Protein AF-A0A401PC17-F1 (afdb_monomer_lite)

pLDDT: mean 87.7, std 9.17, range [56.91, 97.5]

Radius of gyration: 22.23 Å; chains: 1; bounding box: 44×30×78 Å

Structure (mmCIF, N/CA/C/O backbone):
data_AF-A0A401PC17-F1
#
_entry.id   AF-A0A401PC17-F1
#
loop_
_atom_site.group_PDB
_atom_site.id
_atom_site.type_symbol
_atom_site.label_atom_id
_atom_site.label_alt_id
_atom_site.label_comp_id
_atom_site.label_asym_id
_atom_site.label_entity_id
_atom_site.label_seq_id
_atom_site.pdbx_PDB_ins_code
_atom_site.Cartn_x
_atom_site.Cartn_y
_atom_site.Cartn_z
_atom_site.occupancy
_atom_site.B_iso_or_equiv
_atom_site.auth_seq_id
_atom_site.auth_comp_id
_atom_site.auth_asym_id
_atom_site.auth_atom_id
_atom_site.pdbx_PDB_model_num
ATOM 1 N N . MET A 1 1 ? -4.949 -17.354 -41.612 1.00 58.88 1 MET A N 1
ATOM 2 C CA . MET A 1 1 ? -4.148 -16.242 -41.057 1.00 58.88 1 MET A CA 1
ATOM 3 C C . MET A 1 1 ? -4.735 -15.861 -39.714 1.00 58.88 1 MET A C 1
ATOM 5 O O . MET A 1 1 ? -5.923 -15.567 -39.653 1.00 58.88 1 MET A O 1
ATOM 9 N N . THR A 1 2 ? -3.950 -15.924 -38.644 1.00 68.44 2 THR A N 1
ATOM 10 C CA . THR A 1 2 ? -4.380 -15.470 -37.317 1.00 68.44 2 THR A CA 1
ATOM 11 C C . THR A 1 2 ? -4.527 -13.951 -37.346 1.00 68.44 2 THR A C 1
ATOM 13 O O . THR A 1 2 ? -3.615 -13.240 -37.763 1.00 68.44 2 THR A O 1
ATOM 16 N N . LYS A 1 3 ? -5.700 -13.446 -36.965 1.00 77.06 3 LYS A N 1
ATOM 17 C CA . LYS A 1 3 ? -5.995 -12.012 -36.955 1.00 77.06 3 LYS A CA 1
ATOM 18 C C . LYS A 1 3 ? -5.429 -11.415 -35.666 1.00 77.06 3 LYS A C 1
ATOM 20 O O . LYS A 1 3 ? -5.945 -11.698 -34.590 1.00 77.06 3 LYS A O 1
ATOM 25 N N . PHE A 1 4 ? -4.364 -10.626 -35.767 1.00 85.50 4 PHE A N 1
ATOM 26 C CA . PHE A 1 4 ? -3.814 -9.901 -34.620 1.00 85.50 4 PHE A CA 1
ATOM 27 C C . PHE A 1 4 ? -4.665 -8.663 -34.322 1.00 85.50 4 PHE A C 1
ATOM 29 O O . PHE A 1 4 ? -5.110 -7.973 -35.240 1.00 85.50 4 PHE A O 1
ATOM 36 N N . MET A 1 5 ? -4.903 -8.389 -33.038 1.00 85.00 5 MET A N 1
ATOM 37 C CA . MET A 1 5 ? -5.663 -7.230 -32.571 1.00 85.00 5 MET A CA 1
ATOM 38 C C . MET A 1 5 ? -4.830 -6.467 -31.545 1.00 85.00 5 MET A C 1
ATOM 40 O O . MET A 1 5 ? -4.455 -7.021 -30.514 1.00 85.00 5 MET A O 1
ATOM 44 N N . ILE A 1 6 ? -4.544 -5.200 -31.836 1.00 89.81 6 ILE A N 1
ATOM 45 C CA . ILE A 1 6 ? -3.840 -4.300 -30.921 1.00 89.81 6 ILE A CA 1
ATOM 46 C C . ILE A 1 6 ? -4.887 -3.592 -30.061 1.00 89.81 6 ILE A C 1
ATOM 48 O O . ILE A 1 6 ? -5.867 -3.061 -30.584 1.00 89.81 6 ILE A O 1
ATOM 52 N N . ARG A 1 7 ? -4.681 -3.586 -28.743 1.00 93.50 7 ARG A N 1
ATOM 53 C CA . ARG A 1 7 ? -5.535 -2.892 -27.770 1.00 93.50 7 ARG A CA 1
ATOM 54 C C . ARG A 1 7 ? -4.689 -2.180 -26.722 1.00 93.50 7 ARG A C 1
ATOM 56 O O . ARG A 1 7 ? -3.507 -2.479 -26.570 1.00 93.50 7 ARG A O 1
ATOM 63 N N . ASN A 1 8 ? -5.321 -1.291 -25.958 1.00 87.62 8 ASN A N 1
ATOM 64 C CA . ASN A 1 8 ? -4.691 -0.693 -24.786 1.00 87.62 8 ASN A CA 1
ATOM 65 C C . ASN A 1 8 ? -4.266 -1.776 -23.786 1.00 87.62 8 ASN A C 1
ATOM 67 O O . ASN A 1 8 ? -5.008 -2.737 -23.538 1.00 87.62 8 ASN A O 1
ATOM 71 N N . ALA A 1 9 ? -3.080 -1.586 -23.211 1.00 81.31 9 ALA A N 1
ATOM 72 C CA . ALA A 1 9 ? -2.585 -2.416 -22.130 1.00 81.31 9 ALA A CA 1
ATOM 73 C C . ALA A 1 9 ? -3.346 -2.119 -20.830 1.00 81.31 9 ALA A C 1
ATOM 75 O O . ALA A 1 9 ? -3.757 -0.992 -20.549 1.00 81.31 9 ALA A O 1
ATOM 76 N N . THR A 1 10 ? -3.519 -3.158 -20.035 1.00 81.69 10 THR A N 1
ATOM 77 C CA . THR A 1 10 ? -4.159 -3.180 -18.727 1.00 81.69 10 THR A CA 1
ATOM 78 C C . THR A 1 10 ? -3.173 -3.756 -17.717 1.00 81.69 10 THR A C 1
ATOM 80 O O . THR A 1 10 ? -2.150 -4.332 -18.088 1.00 81.69 10 THR A O 1
ATOM 83 N N . SER A 1 11 ? -3.480 -3.660 -16.424 1.00 77.06 11 SER A N 1
ATOM 84 C CA . SER A 1 11 ? -2.655 -4.278 -15.378 1.00 77.06 11 SER A CA 1
ATOM 85 C C . SER A 1 11 ? -2.493 -5.798 -15.537 1.00 77.06 11 SER A C 1
ATOM 87 O O . SER A 1 11 ? -1.533 -6.353 -15.011 1.00 77.06 11 SER A O 1
ATOM 89 N N . ALA A 1 12 ? -3.388 -6.471 -16.273 1.00 79.62 12 ALA A N 1
ATOM 90 C CA . ALA A 1 12 ? -3.284 -7.901 -16.565 1.00 79.62 12 ALA A CA 1
ATOM 91 C C . ALA A 1 12 ? -2.131 -8.227 -17.528 1.00 79.62 12 ALA A C 1
ATOM 93 O O . ALA A 1 12 ? -1.583 -9.323 -17.479 1.00 79.62 12 ALA A O 1
ATOM 94 N N . ASP A 1 13 ? -1.715 -7.263 -18.350 1.00 85.69 13 ASP A N 1
ATOM 95 C CA . ASP A 1 13 ? -0.644 -7.457 -19.329 1.00 85.69 13 ASP A CA 1
ATOM 96 C C . ASP A 1 13 ? 0.753 -7.384 -18.674 1.00 85.69 13 ASP A C 1
ATOM 98 O O . ASP A 1 13 ? 1.759 -7.722 -19.294 1.00 85.69 13 ASP A O 1
ATOM 102 N N . CYS A 1 14 ? 0.849 -6.970 -17.402 1.00 84.19 14 CYS A N 1
ATOM 103 C CA . CYS A 1 14 ? 2.125 -6.775 -16.710 1.00 84.19 14 CYS A CA 1
ATOM 104 C C . CYS A 1 14 ? 2.958 -8.060 -16.570 1.00 84.19 14 CYS A C 1
ATOM 106 O O . CYS A 1 14 ? 4.184 -7.973 -16.626 1.00 84.19 14 CYS A O 1
ATOM 108 N N . ALA A 1 15 ? 2.327 -9.226 -16.402 1.00 81.25 15 ALA A N 1
ATOM 109 C CA . ALA A 1 15 ? 3.031 -10.505 -16.274 1.00 81.25 15 ALA A CA 1
ATOM 110 C C . ALA A 1 15 ? 3.691 -10.915 -17.600 1.00 81.25 15 ALA A C 1
ATOM 112 O O . ALA A 1 15 ? 4.881 -11.232 -17.640 1.00 81.25 15 ALA A O 1
ATOM 113 N N . ASP A 1 16 ? 2.940 -10.820 -18.700 1.00 86.94 16 ASP A N 1
ATOM 114 C CA . ASP A 1 16 ? 3.437 -11.121 -20.042 1.00 86.94 16 ASP A CA 1
ATOM 115 C C . ASP A 1 16 ? 4.518 -10.136 -20.489 1.00 86.94 16 ASP A C 1
ATOM 117 O O . ASP A 1 16 ? 5.535 -10.545 -21.049 1.00 86.94 16 ASP A O 1
ATOM 121 N N . LEU A 1 17 ? 4.351 -8.850 -20.171 1.00 85.19 17 LEU A N 1
ATOM 122 C CA . LEU A 1 17 ? 5.372 -7.834 -20.418 1.00 85.19 17 LEU A CA 1
ATOM 123 C C . LEU A 1 17 ? 6.636 -8.093 -19.592 1.00 85.19 17 LEU A C 1
ATOM 125 O O . LEU A 1 17 ? 7.740 -8.009 -20.126 1.00 85.19 17 LEU A O 1
ATOM 129 N N . LEU A 1 18 ? 6.505 -8.449 -18.308 1.00 87.94 18 LEU A N 1
ATOM 130 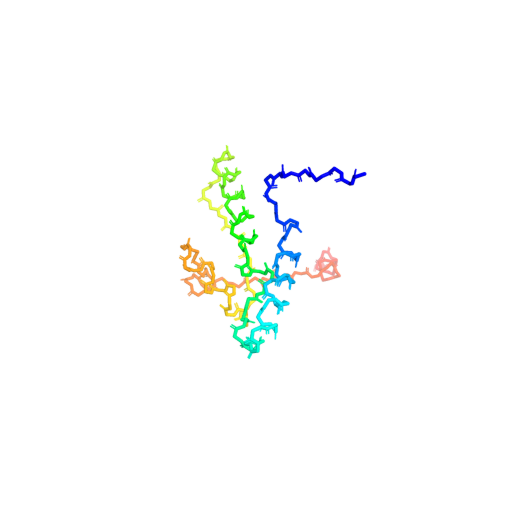C CA . LEU A 1 18 ? 7.662 -8.775 -17.474 1.00 87.94 18 LEU A CA 1
ATOM 131 C C . LEU A 1 18 ? 8.399 -10.012 -17.988 1.00 87.94 18 LEU A C 1
ATOM 133 O O . LEU A 1 18 ? 9.631 -10.031 -17.991 1.00 87.94 18 LEU A O 1
ATOM 137 N N . ARG A 1 19 ? 7.656 -11.038 -18.411 1.00 88.00 19 ARG A N 1
ATOM 138 C CA . ARG A 1 19 ? 8.213 -12.251 -19.010 1.00 88.00 19 ARG A CA 1
ATOM 139 C C . ARG A 1 19 ? 8.984 -11.915 -20.282 1.00 88.00 19 ARG A C 1
ATOM 141 O O . ARG A 1 19 ? 10.150 -12.283 -20.375 1.00 88.00 19 ARG A O 1
ATOM 148 N N . LEU A 1 20 ? 8.384 -11.144 -21.190 1.00 90.12 20 LEU A N 1
ATOM 149 C CA . LEU A 1 20 ? 9.035 -10.705 -22.424 1.00 90.12 20 LEU A CA 1
ATOM 150 C C . LEU A 1 20 ? 10.335 -9.937 -22.139 1.00 90.12 20 LEU A C 1
ATOM 152 O O . LEU A 1 20 ? 11.366 -10.218 -22.742 1.00 90.12 20 LEU A O 1
ATOM 156 N N . ILE A 1 21 ? 10.315 -9.007 -21.179 1.00 87.50 21 ILE A N 1
ATOM 157 C CA . ILE A 1 21 ? 11.500 -8.235 -20.770 1.00 87.50 21 ILE A CA 1
ATOM 158 C C . ILE A 1 21 ? 12.610 -9.156 -20.239 1.00 87.50 21 ILE A C 1
ATOM 160 O O . ILE A 1 21 ? 13.781 -8.964 -20.564 1.00 87.50 21 ILE A O 1
ATOM 164 N N . LYS A 1 22 ? 12.263 -10.168 -19.434 1.00 86.06 22 LYS A N 1
ATOM 165 C CA . LYS A 1 22 ? 13.231 -11.145 -18.907 1.00 86.06 22 LYS A CA 1
ATOM 166 C C . LYS A 1 22 ? 13.796 -12.058 -19.996 1.00 86.06 22 LYS A C 1
ATOM 168 O O . LYS A 1 22 ? 14.988 -12.360 -19.970 1.00 86.06 22 LYS A O 1
ATOM 173 N N . GLU A 1 23 ? 12.964 -12.489 -20.939 1.00 90.62 23 GLU A N 1
ATOM 174 C CA . GLU A 1 23 ? 13.378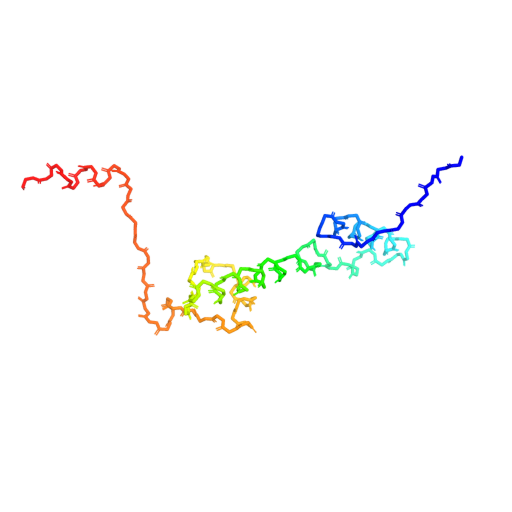 -13.309 -22.083 1.00 90.62 23 GLU A CA 1
ATOM 175 C C . GLU A 1 23 ? 14.353 -12.543 -22.984 1.00 90.62 23 GLU A C 1
ATOM 177 O O . GLU A 1 23 ? 15.423 -13.061 -23.298 1.00 90.62 23 GLU A O 1
ATOM 182 N N . LEU A 1 24 ? 14.050 -11.280 -23.307 1.00 92.00 24 LEU A N 1
ATOM 183 C CA . LEU A 1 24 ? 14.940 -10.407 -24.080 1.00 92.00 24 LEU A CA 1
ATOM 184 C C . LEU A 1 24 ? 16.276 -10.168 -23.368 1.00 92.00 24 LEU A C 1
ATOM 186 O O . LEU A 1 24 ? 17.333 -10.334 -23.969 1.00 92.00 24 LEU A O 1
ATOM 190 N N . ALA A 1 25 ? 16.250 -9.860 -22.069 1.00 88.69 25 ALA A N 1
ATOM 191 C CA . ALA A 1 25 ? 17.479 -9.685 -21.299 1.00 88.69 25 ALA A CA 1
ATOM 192 C C . ALA A 1 25 ? 18.328 -10.964 -21.247 1.00 88.69 25 ALA A C 1
ATOM 194 O O . ALA A 1 25 ? 19.553 -10.893 -21.213 1.00 88.69 25 ALA A O 1
ATOM 195 N N . SER A 1 26 ? 17.694 -12.137 -21.248 1.00 88.62 26 SER A N 1
ATOM 196 C CA . SER A 1 26 ? 18.405 -13.418 -21.301 1.00 88.62 26 SER A CA 1
ATOM 197 C C . SER A 1 26 ? 19.038 -13.652 -22.672 1.00 88.62 26 SER A C 1
ATOM 199 O O . SER A 1 26 ? 20.183 -14.091 -22.738 1.00 88.62 26 SER A O 1
ATOM 201 N N . TYR A 1 27 ? 18.332 -13.306 -23.753 1.00 91.88 27 TYR A N 1
ATOM 202 C CA . TYR A 1 27 ? 18.849 -13.383 -25.121 1.00 91.88 27 TYR A CA 1
ATOM 203 C C . TYR A 1 27 ? 20.092 -12.501 -25.323 1.00 91.88 27 TYR A C 1
ATOM 205 O O . TYR A 1 27 ? 21.056 -12.930 -25.951 1.00 91.88 27 TYR A O 1
ATOM 213 N N . GLU A 1 28 ? 20.117 -11.312 -24.719 1.00 91.75 28 GLU A N 1
ATOM 214 C CA . GLU A 1 28 ? 21.271 -10.400 -24.758 1.00 91.75 28 GLU A CA 1
ATOM 215 C C . GLU A 1 28 ? 22.356 -10.717 -23.709 1.00 91.75 28 GLU A C 1
ATOM 217 O O . GLU A 1 28 ? 23.305 -9.957 -23.539 1.00 91.75 28 GLU A O 1
ATOM 222 N N . ASN A 1 29 ? 22.248 -11.850 -23.005 1.00 88.94 29 ASN A N 1
ATOM 223 C CA . ASN A 1 29 ? 23.186 -12.288 -21.965 1.00 88.94 29 ASN A CA 1
ATOM 224 C C . ASN A 1 29 ? 23.302 -11.314 -20.767 1.00 88.94 29 ASN A C 1
ATOM 226 O O . ASN A 1 29 ? 24.324 -11.221 -20.088 1.00 88.94 29 ASN A O 1
ATOM 230 N N . MET A 1 30 ? 22.213 -10.597 -20.482 1.00 86.75 30 MET A N 1
ATOM 231 C CA . MET A 1 30 ? 22.062 -9.605 -19.413 1.00 86.75 30 MET A CA 1
ATOM 232 C C . MET A 1 30 ? 20.984 -10.012 -18.390 1.00 86.75 30 MET A C 1
ATOM 234 O O . MET A 1 30 ? 20.353 -9.160 -17.766 1.00 86.75 30 MET A O 1
ATOM 238 N N . ALA A 1 31 ? 20.758 -11.312 -18.170 1.00 75.31 31 ALA A N 1
ATOM 239 C CA . ALA A 1 31 ? 19.661 -11.820 -17.330 1.00 75.31 31 ALA A CA 1
ATOM 240 C C . ALA A 1 31 ? 19.635 -11.233 -15.899 1.00 75.31 31 ALA A C 1
ATOM 242 O O . ALA A 1 31 ? 18.570 -10.951 -15.350 1.00 75.31 31 ALA A O 1
ATOM 243 N N . ASN A 1 32 ? 20.807 -10.968 -15.312 1.00 80.50 32 ASN A N 1
ATOM 244 C CA . ASN A 1 32 ? 20.934 -10.396 -13.964 1.00 80.50 32 ASN A CA 1
ATOM 245 C C . ASN A 1 32 ? 20.689 -8.876 -13.900 1.00 80.50 32 ASN A C 1
ATOM 247 O O . ASN A 1 32 ? 20.646 -8.302 -12.809 1.00 80.50 32 ASN A O 1
ATOM 251 N N . ALA A 1 33 ? 20.524 -8.206 -15.043 1.00 77.00 33 ALA A N 1
ATOM 252 C CA . ALA A 1 33 ? 20.243 -6.774 -15.099 1.00 77.00 33 ALA A CA 1
ATOM 253 C C . ALA A 1 33 ? 18.768 -6.451 -14.790 1.00 77.00 33 ALA A C 1
ATOM 255 O O . ALA A 1 33 ? 18.454 -5.335 -14.367 1.00 77.00 33 ALA A O 1
ATOM 256 N N . VAL A 1 34 ? 17.850 -7.418 -14.936 1.00 77.94 34 VAL A N 1
ATOM 257 C CA . VAL A 1 34 ? 16.410 -7.194 -14.729 1.00 77.94 34 VAL A CA 1
ATOM 258 C C . VAL A 1 34 ? 16.035 -7.378 -13.260 1.00 77.94 34 VAL A C 1
ATOM 260 O O . VAL A 1 34 ? 15.700 -8.468 -12.804 1.00 77.94 34 VAL A O 1
ATOM 263 N N . LYS A 1 35 ? 16.018 -6.269 -12.514 1.00 77.62 35 LYS A N 1
ATOM 264 C CA . LYS A 1 35 ? 15.519 -6.219 -11.123 1.00 77.62 35 LYS A CA 1
ATOM 265 C C . LYS A 1 35 ? 14.007 -5.965 -11.018 1.00 77.62 35 LYS A C 1
ATOM 267 O O . LYS A 1 35 ? 13.482 -5.819 -9.914 1.00 77.62 35 LYS A O 1
ATOM 272 N N . LEU A 1 36 ? 13.304 -5.866 -12.151 1.00 76.00 36 LEU A N 1
ATOM 273 C CA . LEU A 1 36 ? 11.864 -5.614 -12.174 1.00 76.00 36 LEU A CA 1
ATOM 274 C C . LEU A 1 36 ? 11.069 -6.789 -11.596 1.00 76.00 36 LEU A C 1
ATOM 276 O O . LEU A 1 36 ? 11.333 -7.964 -11.852 1.00 76.00 36 LEU A O 1
ATOM 280 N N . THR A 1 37 ? 10.027 -6.429 -10.859 1.00 71.75 37 THR A N 1
ATOM 281 C CA . THR A 1 37 ? 8.970 -7.329 -10.397 1.00 71.75 37 THR A CA 1
ATOM 282 C C . THR A 1 37 ? 7.643 -6.832 -10.955 1.00 71.75 37 THR A C 1
ATOM 284 O O . THR A 1 37 ? 7.532 -5.663 -11.323 1.00 71.75 37 THR A O 1
ATOM 287 N N . GLU A 1 38 ? 6.611 -7.672 -10.969 1.00 62.00 38 GLU A N 1
ATOM 288 C CA . GLU A 1 38 ? 5.263 -7.270 -11.408 1.00 62.00 38 GLU A CA 1
ATOM 289 C C . GLU A 1 38 ? 4.730 -6.061 -10.613 1.00 62.00 38 GLU A C 1
ATOM 291 O O . GLU A 1 38 ? 4.022 -5.213 -11.148 1.00 62.00 38 GLU A O 1
ATOM 296 N N . LYS A 1 39 ? 5.169 -5.893 -9.356 1.00 63.38 39 LYS A N 1
ATOM 297 C CA . LYS A 1 39 ? 4.891 -4.700 -8.535 1.00 63.38 39 LYS A CA 1
ATOM 298 C C . LYS A 1 39 ? 5.584 -3.429 -9.042 1.00 63.38 39 LYS A C 1
ATOM 300 O O . LYS A 1 39 ? 5.042 -2.339 -8.871 1.00 63.38 39 LYS A O 1
ATOM 305 N N . GLY A 1 40 ? 6.757 -3.554 -9.662 1.00 64.12 40 GLY A N 1
ATOM 306 C CA . GLY A 1 40 ? 7.484 -2.450 -10.295 1.00 64.12 40 GLY A CA 1
ATOM 307 C C . GLY A 1 40 ? 6.802 -1.903 -11.553 1.00 64.12 40 GLY A C 1
ATOM 308 O O . GLY A 1 40 ? 7.064 -0.766 -11.926 1.00 64.12 40 GLY A O 1
ATOM 309 N N . LEU A 1 41 ? 5.882 -2.660 -12.162 1.00 69.50 41 LEU A N 1
ATOM 310 C CA . LEU A 1 41 ? 5.144 -2.249 -13.364 1.00 69.50 41 LEU A CA 1
ATOM 311 C C . LEU A 1 41 ? 3.982 -1.268 -13.097 1.00 69.50 41 LEU A C 1
ATOM 313 O O . LEU A 1 41 ? 3.323 -0.837 -14.035 1.00 69.50 41 LEU A O 1
ATOM 317 N N . GLY A 1 42 ? 3.751 -0.850 -11.843 1.00 67.81 42 GLY A N 1
ATOM 318 C CA . GLY A 1 42 ? 2.933 0.338 -11.536 1.00 67.81 42 GLY A CA 1
ATOM 319 C C . GLY A 1 42 ? 1.490 0.087 -11.088 1.00 67.81 42 GLY A C 1
ATOM 320 O O . GLY A 1 42 ? 0.787 1.041 -10.754 1.00 67.81 42 GLY A O 1
ATOM 321 N N . ILE A 1 43 ? 1.060 -1.170 -10.971 1.00 71.75 43 ILE A N 1
ATOM 322 C CA . ILE A 1 43 ? -0.316 -1.537 -10.581 1.00 71.75 43 ILE A CA 1
ATOM 323 C C . ILE A 1 43 ? -0.706 -0.943 -9.217 1.00 71.75 43 ILE A C 1
ATOM 325 O O . ILE A 1 43 ? -1.787 -0.376 -9.066 1.00 71.75 43 ILE A O 1
ATOM 329 N N . GLY A 1 44 ? 0.190 -1.014 -8.226 1.00 76.38 44 GLY A N 1
ATOM 330 C CA . GLY A 1 44 ? -0.074 -0.469 -6.888 1.00 76.38 44 GLY A CA 1
ATOM 331 C C . GLY A 1 44 ? -0.335 1.041 -6.890 1.00 76.38 44 GLY A C 1
ATOM 332 O O . GLY A 1 44 ? -1.153 1.528 -6.113 1.00 76.38 44 GLY A O 1
ATOM 333 N N . SER A 1 45 ? 0.303 1.772 -7.809 1.00 81.06 45 SER A N 1
ATOM 334 C CA . SER A 1 45 ? 0.089 3.212 -7.963 1.00 81.06 45 SER A CA 1
ATOM 335 C C . SER A 1 45 ? -1.270 3.524 -8.582 1.00 81.06 45 SER A C 1
ATOM 337 O O . SER A 1 45 ? -1.923 4.459 -8.126 1.00 81.06 45 SER A O 1
ATOM 339 N N . GLU A 1 46 ? -1.727 2.738 -9.562 1.00 81.81 46 GLU A N 1
ATOM 340 C CA . GLU A 1 46 ? -3.043 2.957 -10.175 1.00 81.81 46 GLU A CA 1
ATOM 341 C C . GLU A 1 46 ? -4.181 2.610 -9.207 1.00 81.81 46 GLU A C 1
ATOM 343 O O . GLU A 1 46 ? -5.165 3.344 -9.124 1.00 81.81 46 GLU A O 1
ATOM 348 N N . ILE A 1 47 ? -4.013 1.562 -8.392 1.00 81.94 47 ILE A N 1
ATOM 349 C CA . ILE A 1 47 ? -4.952 1.238 -7.309 1.00 81.94 47 ILE A CA 1
ATOM 350 C C . ILE A 1 47 ? -5.040 2.402 -6.323 1.00 81.94 47 ILE A C 1
ATOM 352 O O . ILE A 1 47 ? -6.135 2.895 -6.053 1.00 81.94 47 ILE A O 1
ATOM 356 N N . LEU A 1 48 ? -3.899 2.871 -5.806 1.00 89.69 48 LEU A N 1
ATOM 357 C CA . LEU A 1 48 ? -3.891 3.944 -4.813 1.00 89.69 48 LEU A CA 1
ATOM 358 C C . LEU A 1 48 ? -4.519 5.226 -5.377 1.00 89.69 48 LEU A C 1
ATOM 360 O O . LEU A 1 48 ? -5.364 5.833 -4.726 1.00 89.69 48 LEU A O 1
ATOM 364 N N . LYS A 1 49 ? -4.190 5.579 -6.624 1.00 90.06 49 LYS A N 1
ATOM 365 C CA . LYS A 1 49 ? -4.795 6.699 -7.355 1.00 90.06 49 LYS A CA 1
ATOM 366 C C . LYS A 1 49 ? -6.310 6.549 -7.483 1.00 90.06 49 LYS A C 1
ATOM 368 O O . LYS A 1 49 ? -7.035 7.508 -7.220 1.00 90.06 49 LYS A O 1
ATOM 373 N N . ARG A 1 50 ? -6.807 5.365 -7.859 1.00 91.12 50 ARG A N 1
ATOM 374 C CA . ARG A 1 50 ? -8.248 5.121 -7.997 1.00 91.12 50 ARG A CA 1
ATOM 375 C C . ARG A 1 50 ? -8.973 5.251 -6.660 1.00 91.12 50 ARG A C 1
ATOM 377 O O . ARG A 1 50 ? -10.030 5.874 -6.613 1.00 91.12 50 ARG A O 1
ATOM 384 N N . ILE A 1 51 ? -8.399 4.727 -5.577 1.00 91.06 51 ILE A N 1
ATOM 385 C CA . ILE A 1 51 ? -8.968 4.877 -4.230 1.00 91.06 51 ILE A CA 1
ATOM 386 C C . ILE A 1 51 ? -8.983 6.357 -3.826 1.00 91.06 51 ILE A C 1
ATOM 388 O O . ILE A 1 51 ? -10.003 6.835 -3.339 1.00 91.06 51 ILE A O 1
ATOM 392 N N . SER A 1 52 ? -7.911 7.114 -4.082 1.00 94.88 52 SER A N 1
ATOM 393 C CA . SER A 1 52 ? -7.873 8.557 -3.801 1.00 94.88 52 SER A CA 1
ATOM 394 C C . SER A 1 52 ? -8.941 9.341 -4.571 1.00 94.88 52 SER A C 1
ATOM 396 O O . SER A 1 52 ? -9.581 10.215 -3.993 1.00 94.88 52 SER A O 1
ATOM 398 N N . GLN A 1 53 ? -9.189 9.012 -5.845 1.00 94.62 53 GLN A N 1
ATOM 399 C CA . GLN A 1 53 ? -10.276 9.622 -6.624 1.00 94.62 53 GLN A CA 1
ATOM 400 C C . GLN A 1 53 ? -11.641 9.368 -5.978 1.00 94.62 53 GLN A C 1
ATOM 402 O O . GLN A 1 53 ? -12.420 10.303 -5.802 1.00 94.62 53 GLN A O 1
ATOM 407 N N . ILE A 1 54 ? -11.911 8.116 -5.597 1.00 92.94 54 ILE A N 1
ATOM 408 C CA . ILE A 1 54 ? -13.160 7.731 -4.930 1.00 92.94 54 ILE A CA 1
ATOM 409 C C . ILE A 1 54 ? -13.287 8.457 -3.584 1.00 92.94 54 ILE A C 1
ATOM 411 O O . ILE A 1 54 ? -14.355 8.979 -3.278 1.00 92.94 54 ILE A O 1
ATOM 415 N N . ALA A 1 55 ? -12.211 8.549 -2.801 1.00 96.12 55 ALA A N 1
ATOM 416 C CA . ALA A 1 55 ? -12.209 9.241 -1.514 1.00 96.12 55 ALA A CA 1
ATOM 417 C C . ALA A 1 55 ? -12.586 10.727 -1.664 1.00 96.12 55 ALA A C 1
ATOM 419 O O . ALA A 1 55 ? -13.463 11.211 -0.953 1.00 96.12 55 ALA A O 1
ATOM 420 N N . ILE A 1 56 ? -12.002 11.432 -2.640 1.00 95.62 56 ILE A N 1
ATOM 421 C CA . ILE A 1 56 ? -12.327 12.840 -2.926 1.00 95.62 56 ILE A CA 1
ATOM 422 C C . ILE A 1 56 ? -13.786 12.986 -3.378 1.00 95.62 56 ILE A C 1
ATOM 424 O O . ILE A 1 56 ? -14.499 13.857 -2.881 1.00 95.62 56 ILE A O 1
ATOM 428 N N . GLN A 1 57 ? -14.255 12.114 -4.278 1.00 97.44 57 GLN A N 1
ATOM 429 C CA . GLN A 1 57 ? -15.650 12.111 -4.744 1.00 97.44 57 GLN A CA 1
ATOM 430 C C . GLN A 1 57 ? -16.647 11.920 -3.593 1.00 97.44 57 GLN A C 1
ATOM 432 O O . GLN A 1 57 ? -17.713 12.532 -3.596 1.00 97.44 57 GLN A O 1
ATOM 437 N N . ASN A 1 58 ? -16.279 11.128 -2.584 1.00 96.31 58 ASN A N 1
ATOM 438 C CA . ASN A 1 58 ? -17.085 10.880 -1.389 1.00 96.31 58 ASN A CA 1
ATOM 439 C C . ASN A 1 58 ? -16.832 11.887 -0.253 1.00 96.31 58 ASN A C 1
ATOM 441 O O . ASN A 1 58 ? -17.299 11.673 0.863 1.00 96.31 58 ASN A O 1
ATOM 445 N N . ARG A 1 59 ? -16.118 12.993 -0.516 1.00 97.00 59 ARG A N 1
ATOM 446 C CA . ARG A 1 59 ? -15.787 14.035 0.474 1.00 97.00 59 ARG A CA 1
ATOM 447 C C . ARG A 1 59 ? -15.031 13.499 1.700 1.00 97.00 59 ARG A C 1
ATOM 449 O O . ARG A 1 59 ? -15.156 14.041 2.795 1.00 97.00 59 ARG A O 1
ATOM 456 N N . CYS A 1 60 ? -14.239 12.442 1.531 1.00 96.31 60 CYS A N 1
ATOM 457 C CA . CYS A 1 60 ? -13.343 11.962 2.576 1.00 96.31 60 CYS A CA 1
ATOM 458 C C . CYS A 1 60 ? -12.158 12.924 2.740 1.00 96.31 60 CYS A C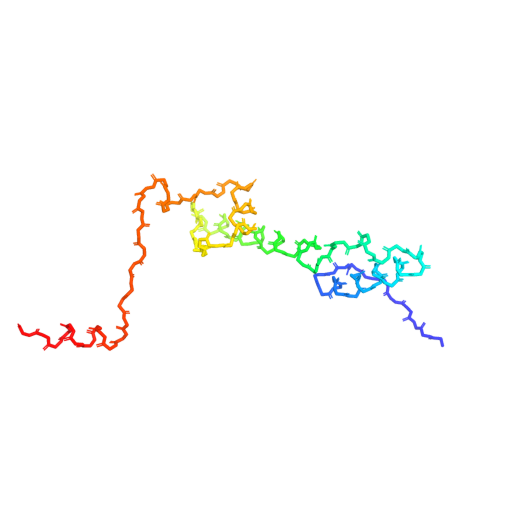 1
ATOM 460 O O . CYS A 1 60 ? -11.538 13.329 1.757 1.00 96.31 60 CYS A O 1
ATOM 462 N N . CYS A 1 61 ? -11.803 13.237 3.987 1.00 92.94 61 CYS A N 1
ATOM 463 C CA . CYS A 1 61 ? -10.696 14.148 4.304 1.00 92.94 61 CYS A CA 1
ATOM 464 C C . CYS A 1 61 ? -9.349 13.432 4.482 1.00 92.94 61 CYS A C 1
ATOM 466 O O . CYS A 1 61 ? -8.298 14.065 4.406 1.00 92.94 61 CYS A O 1
ATOM 468 N N . SER A 1 62 ? -9.360 12.122 4.735 1.00 94.06 62 SER A N 1
ATOM 469 C CA . SER A 1 62 ? -8.147 11.328 4.911 1.00 94.06 62 SER A CA 1
ATOM 470 C C . SER A 1 62 ? -8.377 9.853 4.581 1.00 94.06 62 SER A C 1
ATOM 472 O O . SER A 1 62 ? -9.508 9.377 4.478 1.00 94.06 62 SER A O 1
ATOM 474 N N . MET A 1 63 ? -7.271 9.131 4.406 1.00 93.19 63 MET A N 1
ATOM 475 C CA . MET A 1 63 ? -7.232 7.679 4.284 1.00 93.19 63 MET A CA 1
ATOM 476 C C . MET A 1 63 ? -6.293 7.145 5.363 1.00 93.19 63 MET A C 1
ATOM 478 O O . MET A 1 63 ? -5.132 7.548 5.418 1.00 93.19 63 MET A O 1
ATOM 482 N N . HIS A 1 64 ? -6.782 6.2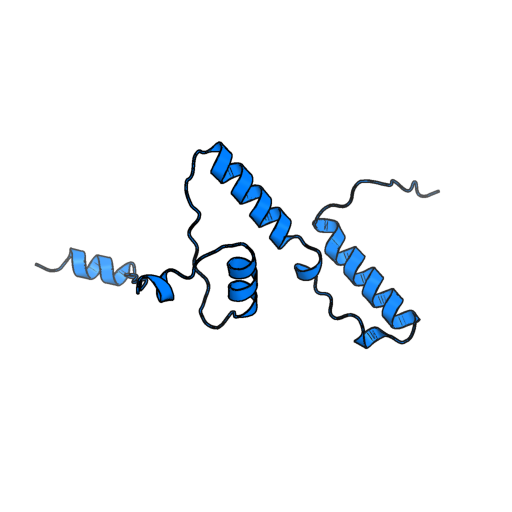29 6.197 1.00 93.94 64 HIS A N 1
ATOM 483 C CA . HIS A 1 64 ? -5.977 5.549 7.209 1.00 93.94 64 HIS A CA 1
ATOM 484 C C . HIS A 1 64 ? -5.888 4.060 6.886 1.00 93.94 64 HIS A C 1
ATOM 486 O O . HIS A 1 64 ? -6.869 3.436 6.486 1.00 93.94 64 HIS A O 1
ATOM 492 N N . PHE A 1 65 ? -4.698 3.495 7.052 1.00 94.00 65 PHE A N 1
ATOM 493 C CA . PHE A 1 65 ? -4.425 2.078 6.857 1.00 94.00 65 PHE A CA 1
ATOM 494 C C . PHE A 1 65 ? -3.214 1.674 7.698 1.00 94.00 65 PHE A C 1
ATOM 496 O O . PHE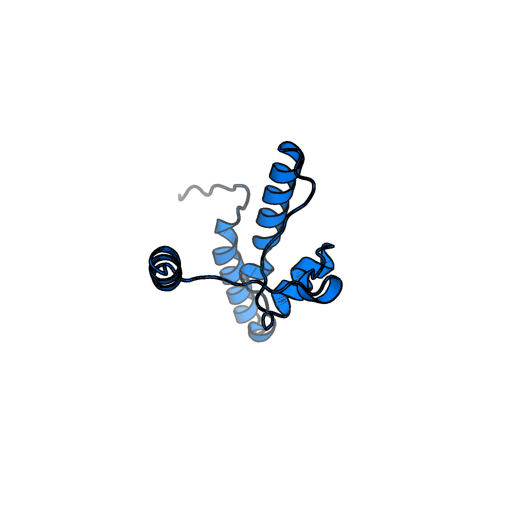 A 1 65 ? -2.456 2.519 8.171 1.00 94.00 65 PHE A O 1
ATOM 503 N N . LEU A 1 66 ? -3.038 0.369 7.885 1.00 94.12 66 LEU A N 1
ATOM 504 C CA . LEU A 1 66 ? -1.962 -0.192 8.693 1.00 94.12 66 LEU A CA 1
ATOM 505 C C . LEU A 1 66 ? -0.854 -0.733 7.795 1.00 94.12 66 LEU A C 1
ATOM 507 O O . LEU A 1 66 ? -1.117 -1.390 6.787 1.00 94.12 66 LEU A O 1
ATOM 511 N N . VAL A 1 67 ? 0.391 -0.502 8.201 1.00 92.94 67 VAL A N 1
ATOM 512 C CA . VAL A 1 67 ? 1.574 -1.120 7.599 1.00 92.94 67 VAL A CA 1
ATOM 513 C C . VAL A 1 67 ? 2.356 -1.803 8.711 1.00 92.94 67 VAL A C 1
ATOM 515 O O . VAL A 1 67 ? 2.651 -1.193 9.734 1.00 92.94 67 VAL A O 1
ATOM 518 N N . VAL A 1 68 ? 2.690 -3.081 8.526 1.00 90.44 68 VAL A N 1
ATOM 519 C CA . VAL A 1 68 ? 3.524 -3.819 9.486 1.00 90.44 68 VAL A CA 1
ATOM 520 C C . VAL A 1 68 ? 4.937 -3.228 9.532 1.00 90.44 68 VAL A C 1
ATOM 522 O O . VAL A 1 68 ? 5.528 -2.939 8.490 1.00 90.44 68 VAL A O 1
ATOM 525 N N . GLY A 1 69 ? 5.495 -3.067 10.736 1.00 89.25 69 GLY A N 1
ATOM 526 C CA . GLY A 1 69 ? 6.714 -2.275 10.959 1.00 89.25 69 GLY A CA 1
ATOM 527 C C . GLY A 1 69 ? 7.971 -2.776 10.237 1.00 89.25 69 GLY A C 1
ATOM 528 O O . GLY A 1 69 ? 8.857 -1.987 9.921 1.00 89.25 69 GLY A O 1
ATOM 529 N N . TRP A 1 70 ? 8.051 -4.070 9.918 1.00 92.06 70 TRP A N 1
ATOM 530 C CA . TRP A 1 70 ? 9.185 -4.637 9.178 1.00 92.06 70 TRP A CA 1
ATOM 531 C C . TRP A 1 70 ? 9.129 -4.377 7.665 1.00 92.06 70 TRP A C 1
ATOM 533 O O . TRP A 1 70 ? 10.131 -4.557 6.973 1.00 92.06 70 TRP A O 1
ATOM 543 N N . ASN A 1 71 ? 7.989 -3.945 7.119 1.00 90.56 71 ASN A N 1
ATOM 544 C CA . ASN A 1 71 ? 7.829 -3.727 5.683 1.00 90.56 71 ASN A CA 1
ATOM 545 C C . ASN A 1 71 ? 8.331 -2.334 5.261 1.00 90.56 71 ASN A C 1
ATOM 547 O O . ASN A 1 71 ? 7.552 -1.446 4.902 1.00 90.56 71 ASN A O 1
ATOM 551 N N . LYS A 1 72 ? 9.659 -2.157 5.281 1.00 90.88 72 LYS A N 1
ATOM 552 C CA . LYS A 1 72 ? 10.328 -0.898 4.904 1.00 90.88 72 LYS A CA 1
ATOM 553 C C . LYS A 1 72 ? 9.934 -0.414 3.507 1.00 90.88 72 LYS A C 1
ATOM 555 O O . LYS A 1 72 ? 9.675 0.770 3.332 1.00 90.88 72 LYS A O 1
ATOM 560 N N . ALA A 1 73 ? 9.801 -1.326 2.541 1.00 87.00 73 ALA A N 1
ATOM 561 C CA . ALA A 1 73 ? 9.430 -0.983 1.170 1.00 87.00 73 ALA A CA 1
ATOM 562 C C . ALA A 1 73 ? 8.055 -0.298 1.089 1.00 87.00 73 ALA A C 1
ATOM 564 O O . ALA A 1 73 ? 7.914 0.720 0.415 1.00 87.00 73 ALA A O 1
ATOM 565 N N . SER A 1 74 ? 7.043 -0.812 1.798 1.00 86.69 74 SER A N 1
ATOM 566 C CA . SER A 1 74 ? 5.725 -0.169 1.860 1.00 86.69 74 SER A CA 1
ATOM 567 C C . SER A 1 74 ? 5.755 1.137 2.649 1.00 86.69 74 SER A C 1
ATOM 569 O O . SER A 1 74 ? 5.170 2.119 2.198 1.00 86.69 74 SER A O 1
ATOM 571 N N . ILE A 1 75 ? 6.456 1.177 3.787 1.00 92.00 75 ILE A N 1
ATOM 572 C CA . ILE A 1 75 ? 6.604 2.404 4.585 1.00 92.00 75 ILE A CA 1
ATOM 573 C C . ILE A 1 75 ? 7.192 3.523 3.717 1.00 92.00 75 ILE A C 1
ATOM 575 O O . ILE A 1 75 ? 6.615 4.606 3.630 1.00 92.00 75 ILE A O 1
ATOM 579 N N . GLU A 1 76 ? 8.285 3.255 3.004 1.00 91.44 76 GLU A N 1
ATOM 580 C CA . GLU A 1 76 ? 8.894 4.209 2.073 1.00 91.44 76 GLU A CA 1
ATOM 581 C C . GLU A 1 76 ? 7.965 4.555 0.904 1.00 91.44 76 GLU A C 1
ATOM 583 O O . GLU A 1 76 ? 7.877 5.714 0.502 1.00 91.44 76 GLU A O 1
ATOM 588 N N . TYR A 1 77 ? 7.247 3.571 0.354 1.00 90.06 77 TYR A N 1
ATOM 589 C CA . TYR A 1 77 ? 6.332 3.782 -0.769 1.00 90.06 77 TYR A CA 1
ATOM 590 C C . TYR A 1 77 ? 5.218 4.787 -0.442 1.00 90.06 77 TYR A C 1
ATOM 592 O O . TYR A 1 77 ? 4.926 5.662 -1.267 1.00 90.06 77 TYR A O 1
ATOM 600 N N . TYR A 1 78 ? 4.607 4.670 0.742 1.00 93.81 78 TYR A N 1
ATOM 601 C CA . TYR A 1 78 ? 3.515 5.545 1.173 1.00 93.81 78 TYR A CA 1
ATOM 602 C C . TYR A 1 78 ? 4.019 6.891 1.704 1.00 93.81 78 TYR A C 1
ATOM 604 O O . TYR A 1 78 ? 3.443 7.925 1.365 1.00 93.81 78 TYR A O 1
ATOM 612 N N . THR A 1 79 ? 5.113 6.913 2.472 1.00 93.38 79 THR A N 1
ATOM 613 C CA . THR A 1 79 ? 5.684 8.172 2.993 1.00 93.38 79 THR A CA 1
ATOM 614 C C . THR A 1 79 ? 6.181 9.083 1.870 1.00 93.38 79 THR A C 1
ATOM 616 O O . THR A 1 79 ? 5.890 10.277 1.889 1.00 93.38 79 THR A O 1
ATOM 619 N N . LYS A 1 80 ? 6.793 8.533 0.806 1.00 93.06 80 LYS A N 1
ATOM 620 C CA . LYS A 1 80 ? 7.145 9.290 -0.418 1.00 93.06 80 LYS A CA 1
ATOM 621 C C . LYS A 1 80 ? 5.942 9.935 -1.123 1.00 93.06 80 LYS A C 1
ATOM 623 O O . LYS A 1 80 ? 6.134 10.811 -1.957 1.00 93.06 80 LYS A O 1
ATOM 628 N N . ARG A 1 81 ? 4.715 9.502 -0.819 1.00 92.94 81 ARG A N 1
ATOM 629 C CA . ARG A 1 81 ? 3.453 10.038 -1.363 1.00 92.94 81 ARG A CA 1
ATOM 630 C C . ARG A 1 81 ? 2.677 10.888 -0.350 1.00 92.94 81 ARG A C 1
ATOM 632 O O . ARG A 1 81 ? 1.507 11.174 -0.574 1.00 92.94 81 ARG A O 1
ATOM 639 N N . GLY A 1 82 ? 3.313 11.284 0.753 1.00 94.94 82 GLY A N 1
ATOM 640 C CA . GLY A 1 82 ? 2.733 12.175 1.760 1.00 94.94 82 GLY A CA 1
ATOM 641 C C . GLY A 1 82 ? 1.987 11.476 2.900 1.00 94.94 82 GLY A C 1
ATOM 642 O O . GLY A 1 82 ? 1.412 12.160 3.744 1.00 94.94 82 GLY A O 1
ATOM 643 N N . ALA A 1 83 ? 1.995 10.138 2.970 1.00 95.94 83 ALA A N 1
ATOM 644 C CA . ALA A 1 83 ? 1.437 9.441 4.127 1.00 95.94 83 ALA A CA 1
ATOM 645 C C . ALA A 1 83 ? 2.277 9.715 5.387 1.00 95.94 83 ALA A C 1
ATOM 647 O O . ALA A 1 83 ? 3.509 9.737 5.334 1.00 95.94 83 ALA A O 1
ATO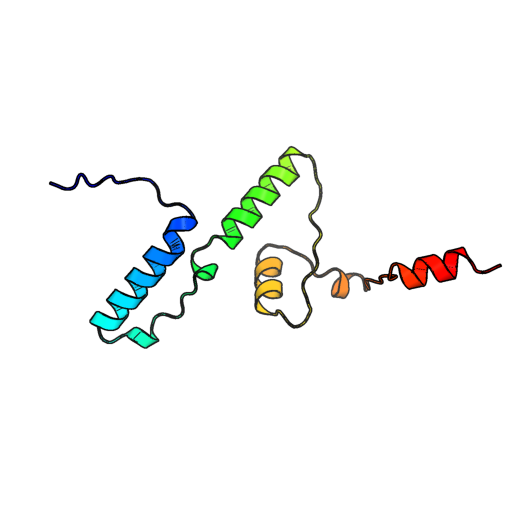M 648 N N . ARG A 1 84 ? 1.604 9.886 6.528 1.00 95.81 84 ARG A N 1
ATOM 649 C CA . ARG A 1 84 ? 2.229 10.109 7.837 1.00 95.81 84 ARG A CA 1
ATOM 650 C C . ARG A 1 84 ? 2.120 8.851 8.693 1.00 95.81 84 ARG A C 1
ATOM 652 O O . ARG A 1 84 ? 1.066 8.225 8.746 1.00 95.81 84 ARG A O 1
ATOM 659 N N . ASP A 1 85 ? 3.215 8.488 9.355 1.00 94.88 85 ASP A N 1
ATOM 660 C CA . ASP A 1 85 ? 3.250 7.384 10.318 1.00 94.88 85 ASP A CA 1
ATOM 661 C C . ASP A 1 85 ? 2.677 7.871 11.656 1.00 94.88 85 ASP A C 1
ATOM 663 O O . ASP A 1 85 ? 3.387 8.465 12.470 1.00 94.88 85 ASP A O 1
ATOM 667 N N . LEU A 1 86 ? 1.372 7.665 11.854 1.00 94.69 86 LEU A N 1
ATOM 668 C CA . LEU A 1 86 ? 0.658 8.123 13.051 1.00 94.69 86 LEU A CA 1
ATOM 669 C C . LEU A 1 86 ? 1.115 7.396 14.323 1.00 94.69 86 LEU A C 1
ATOM 671 O O . LEU A 1 86 ? 1.090 7.987 15.397 1.00 94.69 86 LEU A O 1
ATOM 675 N N . SER A 1 87 ? 1.596 6.151 14.221 1.00 92.69 87 SER A N 1
ATOM 676 C CA . SER A 1 87 ? 2.160 5.442 15.376 1.00 92.69 87 SER A CA 1
ATOM 677 C C . SER A 1 87 ? 3.419 6.134 15.891 1.00 92.69 87 SER A C 1
ATOM 679 O O . SER A 1 87 ? 3.598 6.245 17.099 1.00 92.69 87 SER A O 1
ATOM 681 N N . LYS A 1 88 ? 4.270 6.655 14.997 1.00 91.00 88 LYS A N 1
ATOM 682 C CA . LYS A 1 88 ? 5.454 7.431 15.400 1.00 91.00 88 LYS A CA 1
ATOM 683 C C . LYS A 1 88 ? 5.144 8.876 15.774 1.00 91.00 88 LYS A C 1
ATOM 685 O O . LYS A 1 88 ? 5.787 9.403 16.673 1.00 91.00 88 LYS A O 1
ATOM 690 N N . GLN A 1 89 ? 4.228 9.528 15.061 1.00 93.00 89 GLN A N 1
ATOM 691 C CA . GLN A 1 89 ? 3.941 10.953 15.267 1.00 93.00 89 GLN A CA 1
ATOM 692 C C . GLN A 1 89 ? 3.077 11.212 16.499 1.00 93.00 89 GLN A C 1
ATOM 694 O O . GLN A 1 89 ? 3.291 12.197 17.195 1.00 93.00 89 GLN A O 1
ATOM 699 N N . GLU A 1 90 ? 2.104 10.342 16.750 1.00 94.75 90 GLU A N 1
ATOM 700 C CA . GLU A 1 90 ? 1.064 10.567 17.756 1.00 94.75 90 GLU A CA 1
ATOM 701 C C . GLU A 1 90 ? 1.063 9.476 18.841 1.00 94.75 90 GLU A C 1
ATOM 703 O O . GLU A 1 90 ? 0.317 9.573 19.808 1.00 94.75 90 GLU A O 1
ATOM 708 N N . GLY A 1 91 ? 1.912 8.446 18.719 1.00 92.06 91 GLY A N 1
ATOM 709 C CA . GLY A 1 91 ? 2.048 7.396 19.735 1.00 92.06 91 GLY A CA 1
ATOM 710 C C . GLY A 1 91 ? 0.899 6.385 19.755 1.00 92.06 91 GLY A C 1
ATOM 711 O O . GLY A 1 91 ? 0.674 5.727 20.769 1.00 92.06 91 GLY A O 1
ATOM 712 N N . TRP A 1 92 ? 0.148 6.248 18.657 1.00 91.06 92 TRP A N 1
ATOM 713 C CA . TRP A 1 92 ? -0.978 5.316 18.598 1.00 91.06 92 TRP A CA 1
ATOM 714 C C . TRP A 1 92 ? -0.539 3.852 18.609 1.00 91.06 92 TRP A C 1
ATOM 716 O O . TRP A 1 92 ? 0.272 3.411 17.786 1.00 91.06 92 TRP A O 1
ATOM 726 N N . HIS A 1 93 ? -1.203 3.077 19.464 1.00 90.38 93 HIS A N 1
ATOM 727 C CA . HIS A 1 93 ? -1.115 1.625 19.512 1.00 90.38 93 HIS A CA 1
ATOM 728 C C . HIS A 1 93 ? -2.464 1.001 19.147 1.00 90.38 93 HIS A C 1
ATOM 730 O O . HIS A 1 93 ? -3.502 1.372 19.693 1.00 90.38 93 HIS A O 1
ATOM 736 N N . LEU A 1 94 ? -2.452 0.027 18.235 1.00 91.25 94 LEU A N 1
ATOM 737 C CA . LEU A 1 94 ? -3.650 -0.724 17.872 1.00 91.25 94 LEU A CA 1
ATOM 738 C C . LEU A 1 94 ? -3.817 -1.932 18.798 1.00 91.25 94 LEU A C 1
ATOM 740 O O . LEU A 1 94 ? -2.997 -2.849 18.774 1.00 91.25 94 LEU A O 1
ATOM 744 N N . PHE A 1 95 ? -4.907 -1.953 19.559 1.00 93.69 95 PHE A N 1
ATOM 745 C CA . PHE A 1 95 ? -5.307 -3.082 20.398 1.00 93.69 95 PHE A CA 1
ATOM 746 C C . PHE A 1 95 ? -6.502 -3.810 19.778 1.00 93.69 95 PHE A C 1
ATOM 748 O O . PHE A 1 95 ? -7.323 -3.214 19.083 1.00 93.69 95 PHE A O 1
ATOM 755 N N . LYS A 1 96 ? -6.605 -5.116 20.028 1.00 95.25 96 LYS A N 1
ATOM 756 C CA . LYS A 1 96 ? -7.710 -5.951 19.551 1.00 95.25 96 LYS A CA 1
ATOM 757 C C . LYS A 1 96 ? -8.101 -6.950 20.631 1.00 95.25 96 LYS A C 1
ATOM 759 O O . LYS A 1 96 ? -7.250 -7.697 21.107 1.00 95.25 96 LYS A O 1
ATOM 764 N N . PHE A 1 97 ? -9.395 -7.041 20.921 1.00 96.06 97 PHE A N 1
ATOM 765 C CA . PHE A 1 97 ? -9.951 -8.201 21.610 1.00 96.06 97 PHE A CA 1
ATOM 766 C C . PHE A 1 97 ? -10.300 -9.301 20.606 1.00 96.06 97 PHE A C 1
ATOM 768 O O . PHE A 1 97 ? -10.834 -9.040 19.524 1.00 96.06 97 PHE A O 1
ATOM 775 N N . SER A 1 98 ? -9.988 -10.550 20.954 1.00 97.12 98 SER A N 1
ATOM 776 C CA . SER A 1 98 ? -10.552 -11.695 20.243 1.00 97.12 98 SER A CA 1
ATOM 777 C C . SER A 1 98 ? -12.025 -11.863 20.621 1.00 97.12 98 SER A C 1
ATOM 779 O O . SER A 1 98 ? -12.478 -11.338 21.642 1.00 97.12 98 SER A O 1
ATOM 781 N N . LYS A 1 99 ? -12.777 -12.610 19.809 1.00 96.56 99 LYS A N 1
ATOM 782 C CA . LYS A 1 99 ? -14.190 -12.890 20.083 1.00 96.56 99 LYS A CA 1
ATOM 783 C C . LYS A 1 99 ? -14.368 -13.549 21.453 1.00 96.56 99 LYS A C 1
ATOM 785 O O . LYS A 1 99 ? -15.252 -13.164 22.206 1.00 96.56 99 LYS A O 1
ATOM 790 N N . GLU A 1 100 ? -13.500 -14.495 21.784 1.00 97.44 100 GLU A N 1
ATOM 791 C CA . GLU A 1 100 ? -13.519 -15.254 23.034 1.00 97.44 100 GLU A CA 1
ATOM 792 C C . GLU A 1 100 ? -13.272 -14.341 24.237 1.00 97.44 100 GLU A C 1
ATOM 794 O O . GLU A 1 100 ? -13.974 -14.444 25.238 1.00 97.44 100 GLU A O 1
ATOM 799 N N . ASN A 1 101 ? -12.317 -13.412 24.126 1.00 97.50 101 ASN A N 1
ATOM 800 C CA . ASN A 1 101 ? -12.038 -12.450 25.191 1.00 97.50 101 ASN A CA 1
ATOM 801 C C . ASN A 1 101 ? -13.205 -11.475 25.392 1.00 97.50 101 ASN A C 1
ATOM 803 O O . ASN A 1 101 ? -13.530 -11.161 26.530 1.00 97.50 101 ASN A O 1
ATOM 807 N N . MET A 1 102 ? -13.871 -11.044 24.313 1.00 97.44 102 MET A N 1
ATOM 808 C CA . MET A 1 102 ? -15.076 -10.211 24.425 1.00 97.44 102 MET A CA 1
ATOM 809 C C . MET A 1 102 ? -16.236 -10.958 25.091 1.00 97.44 102 MET A C 1
ATOM 811 O O . MET A 1 102 ? -16.940 -10.364 25.898 1.00 97.44 102 MET A O 1
ATOM 815 N N . ILE A 1 103 ? -16.426 -12.249 24.784 1.00 97.44 103 ILE A N 1
ATOM 816 C CA . ILE A 1 103 ? -17.462 -13.076 25.429 1.00 97.44 103 ILE A CA 1
ATOM 817 C C . ILE A 1 103 ? -17.205 -13.179 26.934 1.00 97.44 103 ILE A C 1
ATOM 819 O O . ILE A 1 103 ? -18.139 -13.001 27.706 1.00 97.44 103 ILE A O 1
ATOM 823 N N . LYS A 1 104 ? -15.952 -13.423 27.344 1.00 96.75 104 LYS A N 1
ATOM 824 C CA . LYS A 1 104 ? -15.577 -13.491 28.765 1.00 96.75 104 LYS A CA 1
ATOM 825 C C . LYS A 1 104 ? -15.875 -12.179 29.489 1.00 96.75 104 LYS A C 1
ATOM 827 O O . LYS A 1 104 ? -16.610 -12.205 30.466 1.00 96.75 104 LYS A O 1
ATOM 832 N N . LEU A 1 105 ? -15.402 -11.054 28.945 1.00 96.38 105 LEU A N 1
ATOM 833 C CA . LEU A 1 105 ? -15.643 -9.716 29.501 1.00 96.38 105 LEU A CA 1
ATOM 834 C C . LEU A 1 105 ? -17.137 -9.397 29.642 1.00 96.38 105 LEU A C 1
ATOM 836 O O . LEU A 1 105 ? -17.550 -8.814 30.632 1.00 96.38 105 LEU A O 1
ATOM 840 N N . ALA A 1 106 ? -17.961 -9.788 28.666 1.00 95.81 106 ALA A N 1
ATOM 841 C CA . ALA A 1 106 ? -19.406 -9.559 28.715 1.00 95.81 106 ALA A CA 1
ATOM 842 C C . ALA A 1 106 ? -20.136 -10.415 29.769 1.00 95.81 106 ALA A C 1
ATOM 844 O O . ALA A 1 106 ? -21.304 -10.155 30.046 1.00 95.81 106 ALA A O 1
ATOM 845 N N . SER A 1 107 ? -19.477 -11.444 30.310 1.00 93.69 107 SER A N 1
ATOM 846 C CA . SER A 1 107 ? -20.008 -12.355 31.333 1.00 93.69 107 SER A CA 1
ATOM 847 C C . SER A 1 107 ? -19.410 -12.142 32.730 1.00 93.69 107 SER A C 1
ATOM 849 O O . SER A 1 107 ? -19.694 -12.933 33.625 1.00 93.69 107 SER A O 1
ATOM 851 N N . GLU A 1 108 ? -18.562 -11.125 32.911 1.00 83.56 108 GLU A N 1
ATOM 852 C CA . GLU A 1 108 ? -18.031 -10.729 34.222 1.00 83.56 108 GLU A CA 1
ATOM 853 C C . GLU A 1 108 ? -19.107 -9.919 34.982 1.00 83.56 108 GLU A C 1
ATOM 855 O O . GLU A 1 108 ? -19.672 -8.982 34.416 1.00 83.56 108 GLU A O 1
ATOM 860 N N . GLU A 1 109 ? -19.425 -10.317 36.225 1.00 56.91 109 GLU A N 1
ATOM 861 C CA . GLU A 1 109 ? -20.322 -9.594 37.157 1.00 56.91 109 GLU A CA 1
ATOM 862 C C . GLU A 1 109 ? -19.599 -8.464 37.904 1.00 56.91 109 GLU A C 1
ATOM 864 O O . GLU A 1 109 ? -18.448 -8.686 38.352 1.00 56.91 109 GLU A O 1
#

Sequence (109 aa):
MTKFMIRNATSADCADLLRLIKELASYENMANAVKLTEKGLGIGSEILKRISQIAIQNRCCSMHFLVVGWNKASIEYYTKRGARDLSKQEGWHLFKFSKENMIKLASEE

Foldseek 3Di:
DDDDDDDDDDLVCLVVVLVVVLVVCVVVVNNVVDPDDSVNVCPVVVVVVVVVVVCVVVVHPDDDDDDDPVPVVVVCVVVVVVDDDCCVVVVDDDDDDDPVRVVVVVPDD

Organism: Scyliorhinus torazame (NCBI:txid75743)

InterPro domains:
  IPR000182 GNAT domain [PF00583] (37-82)
  IPR016181 Acyl-CoA N-acyltransferase [SSF55729] (39-97)
  IPR051016 Diverse Substrate Acetyltransferase [PTHR10545] (39-107)

Secondary structure (DSSP, 8-state):
----------GGGHHHHHHHHHHHHHHTT-GGG----GGGGTHHHHHHHHHHHHHHHTT---------TT-HHHHHHHHTTT---HHHHH--------HHHHHHHHT--